Protein AF-A0A820S310-F1 (afdb_monomer)

Sequence (96 aa):
FGEQCLNDQWPPKADRVVPTHVVNLDLPATERWKEISTIYKSEIIDLVDYIKKFVVEISPELQFLISLVDTKLPAMADTLPAPYGDEMKGISQATV

Radius of gyration: 19.07 Å; Cα contacts (8 Å, |Δi|>4): 55; chains: 1; bounding box: 30×52×45 Å

Secondary structure (DSSP, 8-state):
--PPPPP---SPPGGGPPPP----TTS-TTTTTHHHHHHTHHHHHHHHHHHHHHHHHH-GGGHHHHHHHHHHGGGGGGTSPTTHHHHHHHHHHH--

pLDDT: mean 94.06, std 5.96, range [53.94, 98.62]

Solvent-accessible surface area (backbone atoms only — not comparable to full-atom values): 5811 Å² total; per-residue (Å²): 141,79,85,79,88,80,74,84,66,71,79,67,66,79,92,70,68,78,86,86,80,85,69,53,78,90,47,59,46,43,54,38,46,31,66,61,30,50,77,44,25,66,61,53,48,52,50,53,52,48,53,56,49,52,48,36,71,77,37,68,85,46,50,61,55,57,57,45,47,74,67,56,50,62,61,50,36,77,71,45,65,86,57,56,22,43,33,53,50,19,35,49,66,44,51,108

Nearest PDB structures (foldseek):
  5u7z-assembly1_A  TM=8.483E-01  e=1.450E-04  Homo sapiens
  5u81-assembly1_A  TM=8.132E-01  e=6.150E-03  Heterocephalus glaber
  6dy3-assembly1_A  TM=6.824E-01  e=2.308E-02  Caenorhabditis elegans

Organism: NCBI:txid433720

Structure (mmCIF, N/CA/C/O backbone):
data_AF-A0A820S310-F1
#
_entry.id   AF-A0A820S310-F1
#
loop_
_atom_site.group_PDB
_atom_site.id
_atom_site.type_symbol
_atom_site.label_atom_id
_atom_site.label_alt_id
_atom_site.label_comp_id
_atom_site.label_asym_id
_atom_site.label_entity_id
_atom_site.label_seq_id
_atom_site.pdbx_PDB_ins_code
_atom_site.Cartn_x
_atom_site.Cartn_y
_atom_site.Cartn_z
_atom_site.occupancy
_atom_site.B_iso_or_equiv
_atom_site.auth_seq_id
_atom_site.auth_comp_id
_atom_site.auth_asym_id
_atom_site.auth_atom_id
_atom_site.pdbx_PDB_model_num
ATOM 1 N N . PHE A 1 1 ? -3.856 37.659 -16.541 1.00 53.94 1 PHE A N 1
ATOM 2 C CA . PHE A 1 1 ? -3.154 36.399 -16.244 1.00 53.94 1 PHE A CA 1
ATOM 3 C C . PHE A 1 1 ? -3.076 35.590 -17.5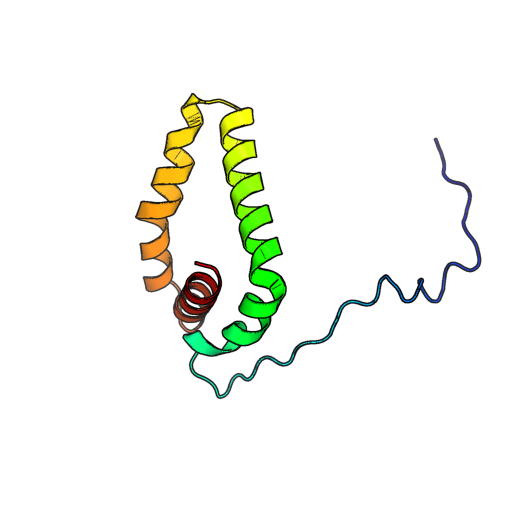20 1.00 53.94 1 PHE A C 1
ATOM 5 O O . PHE A 1 1 ? -4.100 35.405 -18.161 1.00 53.94 1 PHE A O 1
ATOM 12 N N . GLY A 1 2 ? -1.871 35.188 -17.902 1.00 77.94 2 GLY A N 1
ATOM 13 C CA . GLY A 1 2 ? -1.590 34.315 -19.037 1.00 77.94 2 GLY A CA 1
ATOM 14 C C . GLY A 1 2 ? -0.132 33.887 -18.936 1.00 77.94 2 GLY A C 1
ATOM 15 O O . GLY A 1 2 ? 0.705 34.704 -18.546 1.00 77.94 2 GLY A O 1
ATOM 16 N N . GLU A 1 3 ? 0.155 32.616 -19.196 1.00 87.38 3 GLU A N 1
ATOM 17 C CA . GLU A 1 3 ? 1.535 32.147 -19.295 1.00 87.38 3 GLU A CA 1
ATOM 18 C C . GLU A 1 3 ? 2.095 32.452 -20.685 1.00 87.38 3 GLU A C 1
ATOM 20 O O . GLU A 1 3 ? 1.354 32.551 -21.666 1.00 87.38 3 GLU A O 1
ATOM 25 N N . GLN A 1 4 ? 3.412 32.616 -20.769 1.00 90.19 4 GLN A N 1
ATOM 26 C CA . GLN A 1 4 ? 4.091 32.644 -22.058 1.00 90.19 4 GLN A CA 1
ATOM 27 C C . GLN A 1 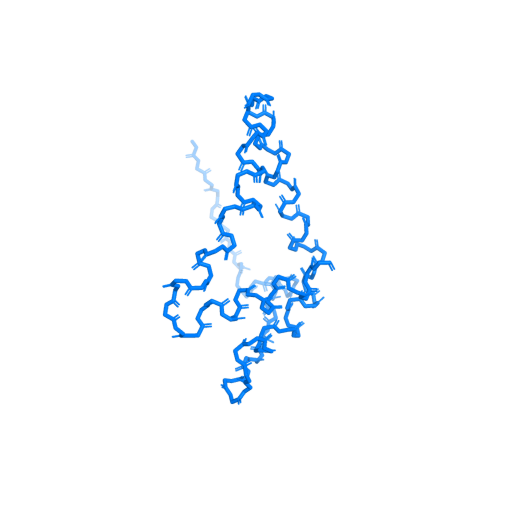4 ? 4.235 31.213 -22.573 1.00 90.19 4 GLN A C 1
ATOM 29 O O . GLN A 1 4 ? 4.595 30.318 -21.810 1.00 90.19 4 GLN A O 1
ATOM 34 N N . CYS A 1 5 ? 3.982 31.003 -23.865 1.00 90.25 5 CYS A N 1
ATOM 35 C CA . CYS A 1 5 ? 4.145 29.692 -24.482 1.00 90.25 5 CYS A CA 1
ATOM 36 C C . CYS A 1 5 ? 5.609 29.242 -24.399 1.00 90.25 5 CYS A C 1
ATOM 38 O O . CYS A 1 5 ? 6.509 29.947 -24.861 1.00 90.25 5 CYS A O 1
ATOM 40 N N . LEU A 1 6 ? 5.834 28.061 -23.821 1.00 91.00 6 LEU A N 1
ATOM 41 C CA . LEU A 1 6 ? 7.150 27.437 -23.750 1.00 91.00 6 LEU A CA 1
ATOM 42 C C . LEU A 1 6 ? 7.376 26.564 -24.987 1.00 91.00 6 LEU A C 1
ATOM 44 O O . LEU A 1 6 ? 6.577 25.678 -25.283 1.00 91.00 6 LEU A O 1
ATOM 48 N N . ASN A 1 7 ? 8.488 26.796 -25.682 1.00 90.81 7 ASN A N 1
ATOM 49 C CA . ASN A 1 7 ? 8.925 25.979 -26.815 1.00 90.81 7 ASN A CA 1
ATOM 50 C C . ASN A 1 7 ? 9.948 24.926 -26.356 1.00 90.81 7 ASN A C 1
ATOM 52 O O . ASN A 1 7 ? 10.525 25.048 -25.272 1.00 90.81 7 ASN A O 1
ATOM 56 N N . ASP A 1 8 ? 10.156 23.887 -27.168 1.00 90.94 8 ASP A N 1
ATOM 57 C CA . ASP A 1 8 ? 11.213 22.875 -26.992 1.00 90.94 8 ASP A CA 1
ATOM 58 C C . ASP A 1 8 ? 11.197 22.131 -25.643 1.00 90.94 8 ASP A C 1
ATOM 60 O O . ASP A 1 8 ? 12.227 21.709 -25.123 1.00 90.94 8 ASP A O 1
ATOM 64 N N . GLN A 1 9 ? 10.012 21.940 -25.057 1.00 90.69 9 GLN A N 1
ATOM 65 C CA . GLN A 1 9 ? 9.851 21.205 -23.793 1.00 90.69 9 GLN A CA 1
ATOM 66 C C . GLN A 1 9 ? 9.820 19.675 -23.971 1.00 90.69 9 GLN A C 1
ATOM 68 O O . GLN A 1 9 ? 9.622 18.945 -22.997 1.00 90.69 9 GLN A O 1
ATOM 73 N N . TRP A 1 10 ? 9.992 19.183 -25.202 1.00 89.81 10 TRP A N 1
ATOM 74 C CA . TRP A 1 10 ? 9.987 17.760 -25.531 1.00 89.81 10 TRP A CA 1
ATOM 75 C C . TRP A 1 10 ? 11.327 17.320 -26.152 1.00 89.81 10 TRP A C 1
ATOM 77 O O . TRP A 1 10 ? 11.782 17.962 -27.100 1.00 89.81 10 TRP A O 1
ATOM 87 N N . PRO A 1 11 ? 11.920 16.197 -25.699 1.00 91.25 11 PRO A N 1
ATOM 88 C CA . PRO A 1 11 ? 11.436 15.335 -24.620 1.00 91.25 11 PRO A CA 1
ATOM 89 C C . PRO A 1 11 ? 11.629 15.970 -23.229 1.00 91.25 11 PRO A C 1
ATOM 91 O O . PRO A 1 11 ? 12.506 16.820 -23.058 1.00 91.25 11 PRO A O 1
ATOM 94 N N . PRO A 1 12 ? 10.831 15.573 -22.220 1.00 89.38 12 PRO A N 1
ATOM 95 C CA . PRO A 1 12 ? 10.998 16.050 -20.858 1.00 89.38 12 PRO A CA 1
ATOM 96 C C . PRO A 1 12 ? 12.387 15.693 -20.336 1.00 89.38 12 PRO A C 1
ATOM 98 O O . PRO A 1 12 ? 13.007 14.717 -20.766 1.00 89.38 12 PRO A O 1
ATOM 101 N N . LYS A 1 13 ? 12.864 16.475 -19.368 1.00 87.56 13 LYS A N 1
ATOM 102 C CA . LYS A 1 13 ? 14.141 16.211 -18.705 1.00 87.56 13 LYS A CA 1
ATOM 103 C C . LYS A 1 13 ? 14.179 14.783 -18.139 1.00 87.56 13 LYS A C 1
ATOM 105 O O . LYS A 1 13 ? 13.192 14.295 -17.588 1.00 87.56 13 LYS A O 1
ATOM 110 N N . ALA A 1 14 ? 15.333 14.131 -18.272 1.00 82.62 14 ALA A N 1
ATOM 111 C CA . ALA A 1 14 ? 15.525 12.727 -17.902 1.00 82.62 14 ALA A CA 1
ATOM 112 C C . ALA A 1 14 ? 15.370 12.447 -16.392 1.00 82.62 14 ALA A C 1
ATOM 114 O O . ALA A 1 14 ? 15.103 11.318 -16.001 1.00 82.62 14 ALA A O 1
ATOM 115 N N . ASP A 1 15 ? 15.487 13.469 -15.544 1.00 86.56 15 ASP A N 1
ATOM 116 C CA . ASP A 1 15 ? 15.244 13.395 -14.097 1.00 86.56 15 ASP A CA 1
ATOM 117 C C . ASP A 1 15 ? 13.757 13.224 -13.731 1.00 86.56 15 ASP A C 1
ATOM 119 O O . ASP A 1 15 ? 13.428 13.019 -12.566 1.00 86.56 15 ASP A O 1
ATOM 123 N N . ARG A 1 16 ? 12.851 13.280 -14.717 1.00 85.31 16 ARG A N 1
ATOM 124 C CA . ARG A 1 16 ? 11.402 13.076 -14.551 1.00 85.31 16 ARG A CA 1
ATOM 125 C C . ARG A 1 16 ? 10.919 11.703 -15.017 1.00 85.31 16 ARG A C 1
ATOM 127 O O . ARG A 1 16 ? 9.716 11.497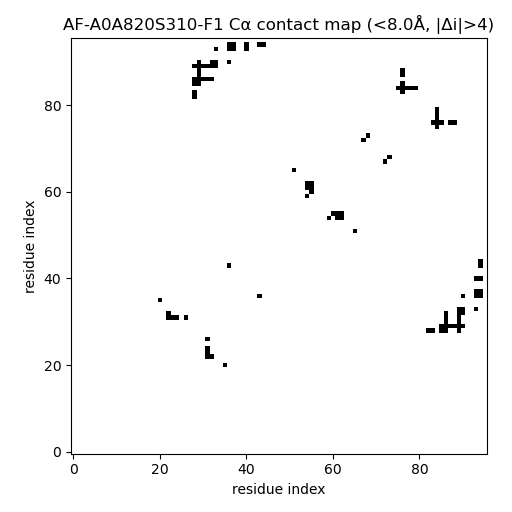 -15.171 1.00 85.31 16 ARG A O 1
ATOM 134 N N . VAL A 1 17 ? 11.837 10.779 -15.295 1.00 91.56 17 VAL A N 1
ATOM 135 C CA . VAL A 1 17 ? 11.480 9.423 -15.721 1.00 91.56 17 VAL A CA 1
ATOM 136 C C . VAL A 1 17 ? 10.897 8.655 -14.536 1.00 91.56 17 VAL A C 1
ATOM 138 O O . VAL A 1 17 ? 11.534 8.519 -13.494 1.00 91.56 17 VAL A O 1
ATOM 141 N N . VAL A 1 18 ? 9.687 8.126 -14.711 1.00 92.44 18 VAL A N 1
ATOM 142 C CA . VAL A 1 18 ? 9.047 7.240 -13.734 1.00 92.44 18 VAL A CA 1
ATOM 143 C C . VAL A 1 18 ? 9.556 5.812 -13.965 1.00 92.44 18 VAL A C 1
ATOM 145 O O . VAL A 1 18 ? 9.473 5.324 -15.098 1.00 92.44 18 VAL A O 1
ATOM 148 N N . PRO A 1 19 ? 10.092 5.129 -12.939 1.00 93.31 19 PRO A N 1
ATOM 149 C CA . PRO A 1 19 ? 10.588 3.768 -13.093 1.00 93.31 19 PRO A CA 1
ATOM 150 C C . PRO A 1 19 ? 9.442 2.797 -13.401 1.00 93.31 19 PRO A C 1
ATOM 152 O O . PRO A 1 19 ? 8.334 2.919 -12.881 1.00 93.31 19 PRO A O 1
ATOM 155 N N . THR A 1 20 ? 9.726 1.815 -14.255 1.00 96.00 20 THR A N 1
ATOM 156 C CA . THR A 1 20 ? 8.809 0.706 -14.541 1.00 96.00 20 THR A CA 1
ATOM 157 C C . THR A 1 20 ? 9.090 -0.439 -13.582 1.00 96.00 20 THR A C 1
ATOM 159 O O . THR A 1 20 ? 10.247 -0.802 -13.385 1.00 96.00 20 THR A O 1
ATOM 162 N N . HIS A 1 21 ? 8.031 -1.030 -13.039 1.00 96.50 21 HIS A N 1
ATOM 163 C CA . HIS A 1 21 ? 8.102 -2.178 -12.140 1.00 96.50 21 HIS A CA 1
ATOM 164 C C . HIS A 1 21 ? 7.299 -3.342 -12.714 1.00 96.50 21 HIS A C 1
ATOM 166 O O . HIS A 1 21 ? 6.299 -3.131 -13.403 1.00 96.50 21 HIS A O 1
ATOM 172 N N . VAL A 1 22 ? 7.726 -4.569 -12.425 1.00 97.44 22 VAL A N 1
ATOM 173 C CA . VAL A 1 22 ? 7.018 -5.784 -12.841 1.00 97.44 22 VAL A CA 1
ATOM 174 C C . VAL A 1 22 ? 6.247 -6.335 -11.652 1.00 97.44 22 VAL A C 1
ATOM 176 O O . VAL A 1 22 ? 6.830 -6.646 -10.620 1.00 97.44 22 VAL A O 1
ATOM 179 N N . VAL A 1 23 ? 4.936 -6.495 -11.814 1.00 97.81 23 VAL A N 1
ATOM 180 C CA . VAL A 1 23 ? 4.075 -7.144 -10.820 1.00 97.81 23 VAL A CA 1
ATOM 181 C C . VAL A 1 23 ? 3.795 -8.564 -11.296 1.00 97.81 23 VAL A C 1
ATOM 183 O O . VAL A 1 23 ? 3.087 -8.766 -12.283 1.00 97.81 23 VAL A O 1
ATOM 186 N N . ASN A 1 24 ? 4.371 -9.555 -10.615 1.00 97.69 24 ASN A N 1
ATOM 187 C CA . ASN A 1 24 ? 4.186 -10.957 -10.979 1.00 97.69 24 ASN A CA 1
ATOM 188 C C . ASN A 1 24 ? 2.855 -11.493 -10.426 1.00 97.69 24 ASN A C 1
ATOM 190 O O . ASN A 1 24 ? 2.734 -11.751 -9.230 1.00 97.69 24 ASN A O 1
ATOM 194 N N . LEU A 1 25 ? 1.866 -11.689 -11.301 1.00 98.19 25 LEU A N 1
ATOM 195 C CA . LEU A 1 25 ? 0.531 -12.162 -10.919 1.00 98.19 25 LEU A CA 1
ATOM 196 C C . LEU A 1 25 ? 0.481 -13.646 -10.524 1.00 98.19 25 LEU A C 1
ATOM 198 O O . LEU A 1 25 ? -0.481 -14.048 -9.864 1.00 98.19 25 LEU A O 1
ATOM 202 N N . ASP A 1 26 ? 1.512 -14.423 -10.869 1.00 98.31 26 ASP A N 1
ATOM 203 C CA . ASP A 1 26 ? 1.632 -15.835 -10.489 1.00 98.31 26 ASP A CA 1
ATOM 204 C C . ASP A 1 26 ? 1.975 -16.003 -8.998 1.00 98.31 26 ASP A C 1
ATOM 206 O O . ASP A 1 26 ? 1.773 -17.076 -8.428 1.00 98.31 26 ASP A O 1
ATOM 210 N N . LEU A 1 27 ? 2.473 -14.945 -8.346 1.00 98.44 27 LEU A N 1
ATOM 211 C CA . LEU A 1 27 ? 2.718 -14.936 -6.906 1.00 98.44 27 LEU A CA 1
ATOM 212 C C . LEU A 1 27 ? 1.408 -14.856 -6.104 1.00 98.44 27 LEU A C 1
ATOM 214 O O . LEU A 1 27 ? 0.414 -14.283 -6.582 1.00 98.44 27 LEU A O 1
ATOM 218 N N . PRO A 1 28 ? 1.414 -15.341 -4.844 1.00 98.38 28 PRO A N 1
ATOM 219 C CA . PRO A 1 28 ? 0.349 -15.050 -3.893 1.00 98.38 28 PRO A CA 1
ATOM 220 C C . PRO A 1 28 ? 0.085 -13.543 -3.815 1.00 98.38 28 PRO A C 1
ATOM 222 O O . PRO A 1 28 ? 1.019 -12.742 -3.819 1.00 98.38 28 PRO A O 1
ATOM 225 N N . ALA A 1 29 ? -1.186 -13.151 -3.703 1.00 98.25 29 ALA A N 1
ATOM 226 C CA . ALA A 1 29 ? -1.612 -11.748 -3.660 1.00 98.25 29 ALA A CA 1
ATOM 227 C C . ALA A 1 29 ? -0.837 -10.909 -2.621 1.00 98.25 29 ALA A C 1
ATOM 229 O O . ALA A 1 29 ? -0.422 -9.789 -2.911 1.00 98.25 29 ALA A O 1
ATOM 230 N N . THR A 1 30 ? -0.538 -11.487 -1.456 1.00 97.94 30 THR A N 1
ATOM 231 C CA . THR A 1 30 ? 0.252 -10.859 -0.384 1.00 97.94 30 THR A CA 1
ATOM 232 C C . THR A 1 30 ? 1.702 -10.533 -0.762 1.00 97.94 30 THR A C 1
ATOM 234 O O . THR A 1 30 ? 2.354 -9.769 -0.058 1.00 97.94 30 THR A O 1
ATOM 237 N N . GLU A 1 31 ? 2.238 -11.109 -1.839 1.00 98.38 31 GLU A N 1
ATOM 238 C CA . GLU A 1 31 ? 3.642 -10.954 -2.243 1.00 98.38 31 GLU A CA 1
ATOM 239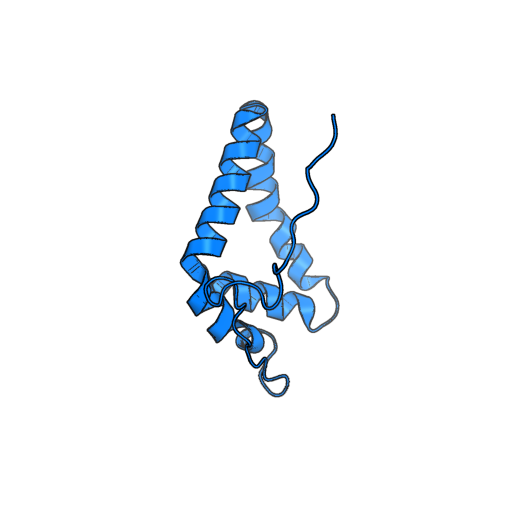 C C . GLU A 1 31 ? 3.830 -10.077 -3.485 1.00 98.38 31 GLU A C 1
ATOM 241 O O . GLU A 1 31 ? 4.918 -9.540 -3.687 1.00 98.38 31 GLU A O 1
ATOM 246 N N . ARG A 1 32 ? 2.777 -9.877 -4.288 1.00 98.62 32 ARG A N 1
ATOM 247 C CA . ARG A 1 32 ? 2.840 -9.194 -5.596 1.00 98.62 32 ARG A CA 1
ATOM 248 C C . ARG A 1 32 ? 3.433 -7.792 -5.537 1.00 98.62 32 ARG A C 1
ATOM 250 O O . ARG A 1 32 ? 4.159 -7.391 -6.440 1.00 98.62 32 ARG A O 1
ATOM 257 N N . TRP A 1 33 ? 3.123 -7.063 -4.469 1.00 98.38 33 TRP A N 1
ATOM 258 C CA . TRP A 1 33 ? 3.539 -5.674 -4.275 1.00 98.38 33 TRP A CA 1
ATOM 259 C C . TRP A 1 33 ? 4.744 -5.524 -3.346 1.00 98.38 33 TRP A C 1
ATOM 261 O O . TRP A 1 33 ? 5.239 -4.415 -3.175 1.00 98.38 33 TRP A O 1
ATOM 271 N N . LYS A 1 34 ? 5.252 -6.618 -2.766 1.00 97.44 34 LYS A N 1
ATOM 272 C CA . LYS A 1 34 ? 6.264 -6.577 -1.701 1.00 97.44 34 LYS A CA 1
ATOM 273 C C . LYS A 1 34 ? 7.539 -5.843 -2.115 1.00 97.44 34 LYS A C 1
ATOM 275 O O . LYS A 1 34 ? 8.050 -5.037 -1.341 1.00 97.44 34 LYS A O 1
ATOM 280 N N . GLU A 1 35 ? 8.048 -6.110 -3.316 1.00 97.00 35 GLU A N 1
ATOM 281 C CA . GLU A 1 35 ? 9.247 -5.447 -3.844 1.00 97.00 35 GLU A CA 1
ATOM 282 C C . GLU A 1 35 ? 9.030 -3.933 -3.973 1.00 97.00 35 GLU A C 1
ATOM 284 O O . GLU A 1 35 ? 9.770 -3.150 -3.379 1.00 97.00 35 GLU A O 1
ATOM 289 N N . ILE A 1 36 ? 7.959 -3.527 -4.660 1.00 97.75 36 ILE A N 1
ATOM 290 C CA . ILE A 1 36 ? 7.612 -2.118 -4.892 1.00 97.75 36 ILE A CA 1
ATOM 291 C C . ILE A 1 36 ? 7.379 -1.390 -3.561 1.00 97.75 36 ILE A C 1
ATOM 293 O O . ILE A 1 36 ? 7.933 -0.317 -3.334 1.00 97.75 36 ILE A O 1
ATOM 297 N N . SER A 1 37 ? 6.608 -1.985 -2.648 1.00 97.94 37 SER A N 1
ATOM 298 C CA . SER A 1 37 ? 6.345 -1.423 -1.319 1.00 97.94 37 SER A CA 1
ATOM 299 C C . SER A 1 37 ? 7.606 -1.291 -0.470 1.00 97.94 37 SER A C 1
ATOM 301 O O . SER A 1 37 ? 7.695 -0.369 0.331 1.00 97.94 37 SER A O 1
ATOM 303 N N . THR A 1 38 ? 8.592 -2.174 -0.652 1.00 97.12 38 THR A N 1
ATOM 304 C CA . THR A 1 38 ? 9.886 -2.068 0.036 1.00 97.12 38 THR A CA 1
ATOM 305 C C . THR A 1 38 ? 10.719 -0.919 -0.532 1.00 97.12 38 THR A C 1
ATOM 307 O O . THR A 1 38 ? 11.322 -0.177 0.240 1.00 97.12 38 THR A O 1
ATOM 310 N N . ILE A 1 39 ? 10.726 -0.742 -1.861 1.00 97.44 39 ILE A N 1
ATOM 311 C CA . ILE A 1 39 ? 11.441 0.354 -2.538 1.00 97.44 39 ILE A CA 1
ATOM 312 C C . ILE A 1 39 ? 10.921 1.719 -2.070 1.00 97.44 39 ILE A C 1
ATOM 314 O O . ILE A 1 39 ? 11.727 2.590 -1.768 1.00 97.44 39 ILE A O 1
ATOM 318 N N . TYR A 1 40 ? 9.599 1.884 -1.974 1.00 97.56 40 TYR A N 1
ATOM 319 C CA . TYR A 1 40 ? 8.949 3.157 -1.619 1.00 97.56 40 TYR A CA 1
ATOM 320 C C . TYR A 1 40 ? 8.474 3.229 -0.166 1.00 97.56 40 TYR A C 1
ATOM 322 O O . TYR A 1 40 ? 7.563 3.991 0.164 1.00 97.56 40 TYR A O 1
ATOM 330 N N . LYS A 1 41 ? 9.043 2.398 0.714 1.00 97.75 41 LYS A N 1
ATOM 331 C CA . LYS A 1 41 ? 8.598 2.289 2.106 1.00 97.75 41 LYS A CA 1
ATOM 332 C C . LYS A 1 41 ? 8.610 3.644 2.813 1.00 97.75 41 LYS A C 1
ATOM 334 O O . LYS A 1 41 ? 7.628 3.991 3.465 1.00 97.75 41 LYS A O 1
ATOM 339 N N . SER A 1 42 ? 9.706 4.391 2.685 1.00 98.00 42 SER A N 1
ATOM 340 C CA . SER A 1 42 ? 9.867 5.712 3.301 1.00 98.00 42 SER A CA 1
ATOM 341 C C . SER A 1 42 ? 8.792 6.689 2.845 1.00 98.00 42 SER A C 1
ATOM 343 O O . SER A 1 42 ? 8.140 7.315 3.667 1.00 98.00 42 SER A O 1
ATOM 345 N N . GLU A 1 43 ? 8.550 6.763 1.543 1.00 97.81 43 GLU A N 1
ATOM 346 C CA . GLU A 1 43 ? 7.622 7.698 0.923 1.00 97.81 43 GLU A CA 1
ATOM 347 C C . GLU A 1 43 ? 6.171 7.379 1.294 1.00 97.81 43 GLU A C 1
ATOM 349 O O . GLU A 1 43 ? 5.368 8.288 1.503 1.00 97.81 43 GLU A O 1
ATOM 354 N N . ILE A 1 44 ? 5.831 6.091 1.416 1.00 98.00 44 ILE A N 1
ATOM 355 C CA . ILE A 1 44 ? 4.516 5.655 1.897 1.00 98.00 44 ILE A CA 1
ATOM 356 C C . ILE A 1 44 ? 4.327 6.048 3.367 1.00 98.00 44 ILE A C 1
ATOM 358 O O . ILE A 1 44 ? 3.278 6.592 3.712 1.00 98.00 44 ILE A O 1
ATOM 362 N N . ILE A 1 45 ? 5.327 5.807 4.223 1.00 97.50 45 ILE A N 1
ATOM 363 C CA . ILE A 1 45 ? 5.279 6.198 5.642 1.00 97.50 45 ILE A CA 1
ATOM 364 C C . ILE A 1 45 ? 5.134 7.717 5.766 1.00 97.50 45 ILE A C 1
ATOM 366 O O . ILE A 1 45 ? 4.231 8.184 6.458 1.00 97.50 45 ILE A O 1
ATOM 370 N N . ASP A 1 46 ? 5.946 8.481 5.037 1.00 97.88 46 ASP A N 1
ATOM 371 C CA . ASP A 1 46 ? 5.914 9.943 5.050 1.00 97.88 46 ASP A CA 1
ATOM 372 C C . ASP A 1 46 ? 4.549 10.485 4.605 1.00 97.88 46 ASP A C 1
ATOM 374 O O . ASP A 1 46 ? 4.020 11.419 5.211 1.00 97.88 46 ASP A O 1
ATOM 378 N N . LEU A 1 47 ? 3.940 9.881 3.578 1.00 97.81 47 LEU A N 1
ATOM 379 C CA . LEU A 1 47 ? 2.605 10.253 3.114 1.00 97.81 47 LEU A CA 1
ATOM 380 C C . LEU A 1 47 ? 1.532 9.964 4.171 1.00 97.81 47 LEU A C 1
ATOM 382 O O . LEU A 1 47 ? 0.674 10.812 4.426 1.00 97.81 47 LEU A O 1
ATOM 386 N N . VAL A 1 48 ? 1.566 8.785 4.797 1.00 96.44 48 VAL A N 1
ATOM 387 C CA . VAL A 1 48 ? 0.615 8.419 5.858 1.00 96.44 48 VAL A CA 1
ATOM 388 C C . VAL A 1 48 ? 0.770 9.349 7.062 1.00 96.44 48 VAL A C 1
ATOM 390 O O . VAL A 1 48 ? -0.228 9.855 7.578 1.00 96.44 48 VAL A O 1
ATOM 393 N N . ASP A 1 49 ? 2.002 9.637 7.474 1.00 96.88 49 ASP A N 1
ATOM 394 C CA . ASP A 1 49 ? 2.300 10.559 8.570 1.00 96.88 49 ASP A CA 1
ATOM 395 C C . ASP A 1 49 ? 1.854 11.985 8.256 1.00 96.88 49 ASP A C 1
ATOM 397 O O . ASP A 1 49 ? 1.306 12.670 9.125 1.00 96.88 49 ASP A O 1
ATOM 401 N N . TYR A 1 50 ? 2.050 12.438 7.017 1.00 97.44 50 TYR A N 1
ATOM 402 C CA . TYR A 1 50 ? 1.560 13.732 6.562 1.00 97.44 50 TYR A CA 1
ATOM 403 C C . TYR A 1 50 ? 0.034 13.813 6.659 1.00 97.44 50 TYR A C 1
ATOM 405 O O . TYR A 1 50 ? -0.487 14.775 7.219 1.00 97.44 50 TYR A O 1
ATOM 413 N N . ILE A 1 51 ? -0.689 12.787 6.198 1.00 96.06 51 ILE A N 1
ATOM 414 C CA . ILE A 1 51 ? -2.156 12.738 6.298 1.00 96.06 51 ILE A CA 1
ATOM 415 C C . ILE A 1 51 ? -2.599 12.761 7.767 1.00 96.06 51 ILE A C 1
ATOM 417 O O . ILE A 1 51 ? -3.507 13.514 8.122 1.00 96.06 51 ILE A O 1
ATOM 421 N N . LYS A 1 52 ? -1.943 11.990 8.644 1.00 95.50 52 LYS A N 1
ATOM 422 C CA . LYS A 1 52 ? -2.235 11.983 10.088 1.00 95.50 52 LYS A CA 1
ATOM 423 C C . LYS A 1 52 ? -2.033 13.367 10.712 1.00 95.50 52 LYS A C 1
ATOM 425 O O . LYS A 1 52 ? -2.895 13.829 11.458 1.00 95.50 52 LYS A O 1
ATOM 430 N N . LYS A 1 53 ? -0.936 14.055 10.381 1.00 96.06 53 LYS A N 1
ATOM 431 C CA . LYS A 1 53 ? -0.664 15.426 10.848 1.00 96.06 53 LYS A CA 1
ATOM 432 C C . LYS A 1 53 ? -1.697 16.415 10.318 1.00 96.06 53 LYS A C 1
ATOM 434 O O . LYS A 1 53 ? -2.264 17.159 11.108 1.00 96.06 53 LYS A O 1
ATOM 439 N N . PHE A 1 54 ? -2.007 16.356 9.025 1.00 96.19 54 PHE A N 1
ATOM 440 C CA . PHE A 1 54 ? -2.991 17.226 8.384 1.00 96.19 54 PHE A CA 1
ATOM 441 C C . PHE A 1 54 ? -4.375 17.132 9.044 1.00 96.19 54 PHE A C 1
ATOM 443 O O . PHE A 1 54 ? -5.018 18.150 9.288 1.00 96.19 54 PHE A O 1
ATOM 450 N N . VAL A 1 55 ? -4.823 15.925 9.406 1.00 95.31 55 VAL A N 1
ATOM 451 C CA . VAL A 1 55 ? -6.094 15.735 10.130 1.00 95.31 55 VAL A CA 1
ATOM 452 C C . VAL A 1 55 ? -6.094 16.470 11.475 1.00 95.31 55 VAL A C 1
ATOM 454 O O . VAL A 1 55 ? -7.080 17.121 11.813 1.00 95.31 55 VAL A O 1
ATOM 457 N N . VAL A 1 56 ? -4.994 16.398 12.227 1.00 93.88 56 VAL A N 1
ATOM 458 C CA . VAL A 1 56 ? -4.860 17.075 13.528 1.00 93.88 56 VAL A CA 1
ATOM 459 C C . VAL A 1 56 ? -4.712 18.592 13.368 1.00 93.88 56 VAL A C 1
ATOM 461 O O . VAL A 1 56 ? -5.202 19.341 14.209 1.00 93.88 56 VAL A O 1
ATOM 464 N N . GLU A 1 57 ? -4.085 19.056 12.284 1.00 95.19 57 GLU A N 1
ATOM 465 C CA . GLU A 1 57 ? -3.966 20.483 11.953 1.00 95.19 57 GLU A CA 1
ATOM 466 C C . GLU A 1 57 ? -5.317 21.131 11.624 1.00 95.19 57 GLU A C 1
ATOM 468 O O . GLU A 1 57 ? -5.522 22.295 11.967 1.00 95.19 57 GLU A O 1
ATOM 473 N N . ILE A 1 58 ? -6.252 20.397 11.002 1.00 94.50 58 ILE A N 1
ATOM 474 C CA . ILE A 1 58 ? -7.624 20.887 10.782 1.00 94.50 58 ILE A CA 1
ATOM 475 C C . ILE A 1 58 ? -8.312 21.152 12.125 1.00 94.50 58 ILE A C 1
ATOM 477 O O . ILE A 1 58 ? -8.950 22.190 12.302 1.00 94.50 58 ILE A O 1
ATOM 481 N N . SER A 1 59 ? -8.233 20.192 13.049 1.00 94.38 59 SER A N 1
ATOM 482 C CA . SER A 1 59 ? -8.816 20.291 14.388 1.00 94.38 59 SER A CA 1
ATOM 483 C C . SER A 1 59 ? -8.282 19.151 15.272 1.00 94.38 59 SER A C 1
ATOM 485 O O . SER A 1 59 ? -8.395 17.981 14.887 1.00 94.38 59 SER A O 1
ATOM 487 N N . PRO A 1 60 ? -7.740 19.439 16.474 1.00 92.56 60 PRO A N 1
ATOM 488 C CA . PRO A 1 60 ? -7.277 18.408 17.408 1.00 92.56 60 PRO A CA 1
ATOM 489 C C . PRO A 1 60 ? -8.364 17.396 17.789 1.00 92.56 60 PRO A C 1
ATOM 491 O O . PRO A 1 60 ? -8.078 16.225 18.038 1.00 92.56 60 PRO A O 1
ATOM 494 N N . GLU A 1 61 ? -9.627 17.823 17.782 1.00 94.50 61 GLU A N 1
ATOM 495 C CA . GLU A 1 61 ? -10.789 16.981 18.047 1.00 94.50 61 GLU A CA 1
ATOM 496 C C . GLU A 1 61 ? -10.963 15.866 17.010 1.00 94.50 61 GLU A C 1
ATOM 498 O O . GLU A 1 61 ? -11.652 14.896 17.301 1.00 94.50 61 GLU A O 1
ATOM 503 N N . LEU A 1 62 ? -10.335 15.948 15.831 1.00 94.56 62 LEU A N 1
ATOM 504 C CA . LEU A 1 62 ? -10.391 14.917 14.789 1.00 94.56 62 LEU A CA 1
ATOM 505 C C . LEU A 1 62 ? -9.382 13.781 14.986 1.00 94.56 62 LEU A C 1
ATOM 507 O O . LEU A 1 62 ? -9.410 12.810 14.230 1.00 94.56 62 LEU A O 1
ATOM 511 N N . GLN A 1 63 ? -8.523 13.835 16.011 1.00 93.31 63 GLN A N 1
ATOM 512 C CA . GLN A 1 63 ? -7.527 12.788 16.270 1.00 93.31 63 GLN A CA 1
ATOM 513 C C . GLN A 1 63 ? -8.151 11.383 16.397 1.00 93.31 63 GLN A C 1
ATOM 515 O O . GLN A 1 63 ? -7.532 10.393 16.003 1.00 93.31 63 GLN A O 1
ATOM 520 N N . PHE A 1 64 ? -9.392 11.273 16.888 1.00 94.12 64 PHE A N 1
ATOM 521 C CA . PHE A 1 64 ? -10.087 9.983 16.982 1.00 94.12 64 PHE A CA 1
ATOM 522 C C . PHE A 1 64 ? -10.357 9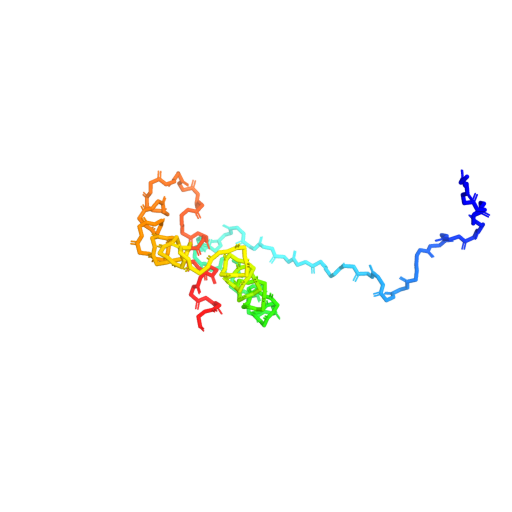.335 15.614 1.00 94.12 64 PHE A C 1
ATOM 524 O O . PHE A 1 64 ? -10.535 8.123 15.546 1.00 94.12 64 PHE A O 1
ATOM 531 N N . LEU A 1 65 ? -10.394 10.103 14.519 1.00 94.56 65 LEU A N 1
ATOM 532 C CA . LEU A 1 65 ? -10.580 9.541 13.180 1.00 94.56 65 LEU A CA 1
ATOM 533 C C . LEU A 1 65 ? -9.390 8.673 12.781 1.00 94.56 65 LEU A C 1
ATOM 535 O O . LEU A 1 65 ? -9.583 7.632 12.161 1.00 94.56 65 LEU A O 1
ATOM 539 N N . ILE A 1 66 ? -8.177 9.052 13.191 1.00 94.81 66 ILE A N 1
ATOM 540 C CA . ILE A 1 66 ? -6.964 8.270 12.933 1.00 94.81 66 ILE A CA 1
ATOM 541 C C . ILE A 1 66 ? -7.057 6.922 13.653 1.00 94.81 66 ILE A C 1
ATOM 543 O O . ILE A 1 66 ? -6.852 5.880 13.038 1.00 94.81 66 ILE A O 1
ATOM 547 N N . SER A 1 67 ? -7.443 6.918 14.934 1.00 93.06 67 SER A N 1
ATOM 548 C CA . SER A 1 67 ? -7.594 5.666 15.686 1.00 93.06 67 SER A CA 1
ATOM 549 C C . SER A 1 67 ? -8.757 4.814 15.173 1.00 93.06 67 SER A C 1
ATOM 551 O O . SER A 1 67 ? -8.668 3.586 15.169 1.00 93.06 67 SER A O 1
ATOM 553 N N . LEU A 1 68 ? -9.840 5.435 14.697 1.00 94.75 68 LEU A N 1
ATOM 554 C CA . LEU A 1 68 ? -10.948 4.728 14.060 1.00 94.75 68 LEU A CA 1
ATOM 555 C C . LEU A 1 68 ? -10.496 4.045 12.763 1.00 94.75 68 LEU A C 1
ATOM 557 O O . LEU A 1 68 ? -10.795 2.867 12.567 1.00 94.75 68 LEU A O 1
ATOM 561 N N . VAL A 1 69 ? -9.751 4.758 11.914 1.00 94.62 69 VAL A N 1
ATOM 562 C CA . VAL A 1 69 ? -9.161 4.224 10.680 1.00 94.62 69 VAL A CA 1
ATOM 563 C C . VAL A 1 69 ? -8.242 3.047 10.995 1.00 94.62 69 VAL A C 1
ATOM 565 O O . VAL A 1 69 ? -8.478 1.960 10.475 1.00 94.62 69 VAL A O 1
ATOM 568 N N . ASP A 1 70 ? -7.283 3.225 11.907 1.00 93.38 70 ASP A N 1
ATOM 569 C CA . ASP A 1 70 ? -6.273 2.212 12.238 1.00 93.38 70 ASP A CA 1
ATOM 570 C C . ASP A 1 70 ? -6.880 0.951 12.893 1.00 93.38 70 ASP A C 1
ATOM 572 O O . ASP A 1 70 ? -6.299 -0.128 12.806 1.00 93.38 70 ASP A O 1
ATOM 576 N N . THR A 1 71 ? -8.054 1.045 13.536 1.00 92.88 71 THR A N 1
ATOM 577 C CA . THR A 1 71 ? -8.654 -0.087 14.277 1.00 92.88 71 THR A CA 1
ATOM 578 C C . THR A 1 71 ? -9.870 -0.726 13.616 1.00 92.88 71 THR A C 1
ATOM 580 O O . THR A 1 71 ? -10.121 -1.911 13.840 1.00 92.88 71 THR A O 1
ATOM 583 N N . LYS A 1 72 ? -10.667 0.023 12.842 1.00 91.19 72 LYS A N 1
ATOM 584 C CA . LYS A 1 72 ? -11.927 -0.481 12.261 1.00 91.19 72 LYS A CA 1
ATOM 585 C C . LYS A 1 72 ? -11.819 -0.805 10.784 1.00 91.19 72 LYS A C 1
ATOM 587 O O . LYS A 1 72 ? -12.393 -1.802 10.353 1.00 91.19 72 LYS A O 1
ATOM 592 N N . LEU A 1 73 ? -11.083 -0.002 10.021 1.00 91.69 73 LEU A N 1
ATOM 593 C CA . LEU A 1 73 ? -10.944 -0.231 8.586 1.00 91.69 73 LEU A CA 1
ATOM 594 C C . LEU A 1 73 ? -10.078 -1.447 8.208 1.00 91.69 73 LEU A C 1
ATOM 596 O O . LEU A 1 73 ? -10.335 -1.977 7.129 1.00 91.69 73 LEU A O 1
ATOM 600 N N . PRO A 1 74 ? -9.161 -1.995 9.042 1.00 93.62 74 PRO A N 1
ATOM 601 C CA . PRO A 1 74 ? -8.466 -3.234 8.687 1.00 93.62 74 PRO A CA 1
ATOM 602 C C . PRO A 1 74 ? -9.418 -4.400 8.396 1.00 93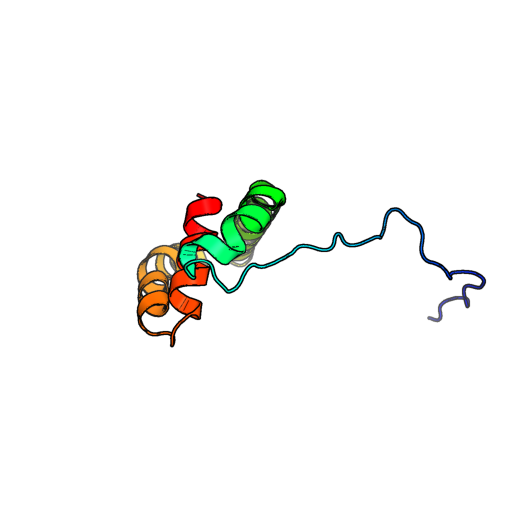.62 74 PRO A C 1
ATOM 604 O O . PRO A 1 74 ? -9.170 -5.169 7.474 1.00 93.62 74 PRO A O 1
ATOM 607 N N . ALA A 1 75 ? -10.551 -4.485 9.103 1.00 92.94 75 ALA A N 1
ATOM 608 C CA . ALA A 1 75 ? -11.559 -5.520 8.866 1.00 92.94 75 ALA A CA 1
ATOM 609 C C . ALA A 1 75 ? -12.217 -5.412 7.478 1.00 92.94 75 ALA A C 1
ATOM 611 O O . ALA A 1 75 ? -12.752 -6.395 6.975 1.00 92.94 75 ALA A O 1
ATOM 612 N N . MET A 1 76 ? -12.169 -4.242 6.827 1.00 90.75 76 MET A N 1
ATOM 613 C CA . MET A 1 76 ? -12.655 -4.101 5.452 1.00 90.75 76 MET A CA 1
ATOM 614 C C . MET A 1 76 ? -11.767 -4.832 4.448 1.00 90.75 76 MET A C 1
ATOM 616 O O . MET A 1 76 ? -12.264 -5.252 3.410 1.00 90.75 76 MET A O 1
ATOM 620 N N . ALA A 1 77 ? -10.480 -5.042 4.744 1.00 93.75 77 ALA A N 1
ATOM 621 C CA . ALA A 1 77 ? -9.625 -5.838 3.869 1.00 93.75 77 ALA A CA 1
ATOM 622 C C . ALA A 1 77 ? -10.155 -7.275 3.725 1.00 93.75 77 ALA A C 1
ATOM 624 O O . ALA A 1 77 ? -10.016 -7.866 2.661 1.00 93.75 77 ALA A O 1
ATOM 625 N N . ASP A 1 78 ? -10.819 -7.812 4.752 1.00 94.25 78 ASP A N 1
ATOM 626 C CA . ASP A 1 78 ? -11.416 -9.152 4.722 1.00 94.25 78 ASP A CA 1
ATOM 627 C C . ASP A 1 78 ? -12.754 -9.211 3.969 1.00 94.25 78 ASP A C 1
ATOM 629 O O . ASP A 1 78 ? -13.223 -10.298 3.637 1.00 94.25 78 ASP A O 1
ATOM 633 N N . THR A 1 79 ? -13.390 -8.064 3.702 1.00 95.19 79 THR A N 1
ATOM 634 C CA . THR A 1 79 ? -14.689 -8.004 3.008 1.00 95.19 79 THR A CA 1
ATOM 635 C C . THR A 1 79 ? -14.563 -7.708 1.519 1.00 95.19 79 THR A C 1
ATOM 637 O O . THR A 1 79 ? -15.527 -7.900 0.773 1.00 95.19 79 THR A O 1
ATOM 640 N N . LEU A 1 80 ? -13.396 -7.245 1.065 1.00 95.81 80 LEU A N 1
ATOM 641 C CA . LEU A 1 80 ? -13.150 -7.004 -0.350 1.00 95.81 80 LEU A CA 1
ATOM 642 C C . LEU A 1 80 ? -13.004 -8.325 -1.117 1.00 95.81 80 LEU A C 1
ATOM 644 O O . LEU A 1 80 ? -12.421 -9.281 -0.603 1.00 95.81 80 LEU A O 1
ATOM 648 N N . PRO A 1 81 ? -13.484 -8.388 -2.372 1.00 97.75 81 PRO A N 1
ATOM 649 C CA . PRO A 1 81 ? -13.266 -9.558 -3.205 1.00 97.75 81 PRO A CA 1
ATOM 650 C C . PRO A 1 81 ? -11.768 -9.794 -3.414 1.00 97.75 81 PRO A C 1
ATOM 652 O O . PRO A 1 81 ? -10.978 -8.853 -3.526 1.00 97.75 81 PRO A O 1
ATOM 655 N N . ALA A 1 82 ? -11.372 -11.061 -3.495 1.00 96.31 82 ALA A N 1
ATOM 656 C CA . ALA A 1 82 ? -10.007 -11.402 -3.864 1.00 96.31 82 ALA A CA 1
ATOM 657 C C . ALA A 1 82 ? -9.660 -10.784 -5.238 1.00 96.31 82 ALA A C 1
ATOM 659 O O . ALA A 1 82 ? -10.515 -10.777 -6.131 1.00 96.31 82 ALA A O 1
ATOM 660 N N . PRO A 1 83 ? -8.424 -10.278 -5.428 1.00 97.25 83 PRO A N 1
ATOM 661 C CA . PRO A 1 83 ? -7.259 -10.395 -4.535 1.00 97.25 83 PRO A CA 1
ATOM 662 C C . PRO A 1 83 ? -7.015 -9.185 -3.608 1.00 97.25 83 PRO A C 1
ATOM 664 O O . PRO A 1 83 ? -6.026 -9.165 -2.879 1.00 97.25 83 PRO A O 1
ATOM 667 N N . TYR A 1 84 ? -7.873 -8.162 -3.638 1.00 97.62 84 TYR A N 1
ATOM 668 C CA . TYR A 1 84 ? -7.531 -6.820 -3.146 1.00 97.62 84 TYR A CA 1
ATOM 669 C C . TYR A 1 84 ? -7.222 -6.763 -1.647 1.00 97.62 84 TYR A C 1
ATOM 671 O O . TYR A 1 84 ? -6.292 -6.076 -1.231 1.00 97.62 84 TYR A O 1
ATOM 679 N N . GLY A 1 85 ? -7.980 -7.507 -0.838 1.00 97.44 85 GLY A N 1
ATOM 680 C CA . GLY A 1 85 ? -7.756 -7.606 0.604 1.00 97.44 85 GLY A CA 1
ATOM 681 C C . GLY A 1 85 ? -6.345 -8.065 0.960 1.00 97.44 85 GLY A C 1
ATOM 682 O O . GLY A 1 85 ? -5.671 -7.461 1.794 1.00 97.44 85 GLY A O 1
ATOM 683 N N . ASP A 1 86 ? -5.884 -9.112 0.285 1.00 98.00 86 ASP A N 1
ATOM 684 C CA . ASP A 1 86 ? -4.583 -9.725 0.528 1.00 98.00 86 ASP A CA 1
ATOM 685 C C . ASP A 1 86 ? -3.436 -8.876 -0.027 1.00 98.00 86 ASP A C 1
ATOM 687 O O . ASP A 1 86 ? -2.394 -8.762 0.617 1.00 98.00 86 ASP A O 1
ATOM 691 N N . GLU A 1 87 ? -3.642 -8.205 -1.164 1.00 98.38 87 GLU A N 1
ATOM 692 C CA . GLU A 1 87 ? -2.676 -7.235 -1.694 1.00 98.38 87 GLU A CA 1
ATOM 693 C C . GLU A 1 87 ? -2.469 -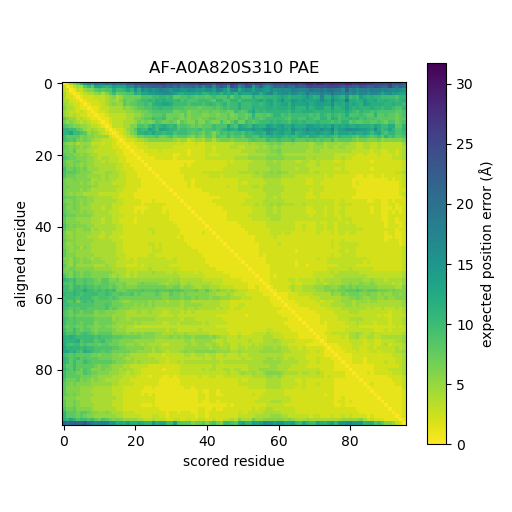6.061 -0.723 1.00 98.38 87 GLU A C 1
ATOM 695 O O . GLU A 1 87 ? -1.327 -5.731 -0.402 1.00 98.38 87 GLU A O 1
ATOM 700 N N . MET A 1 88 ? -3.544 -5.482 -0.171 1.00 97.50 88 MET A N 1
ATOM 701 C CA . MET A 1 88 ? -3.438 -4.404 0.826 1.00 97.50 88 MET A CA 1
ATOM 702 C C . MET A 1 88 ? -2.724 -4.857 2.104 1.00 97.50 88 MET A C 1
ATOM 704 O O . MET A 1 88 ? -1.899 -4.116 2.641 1.00 97.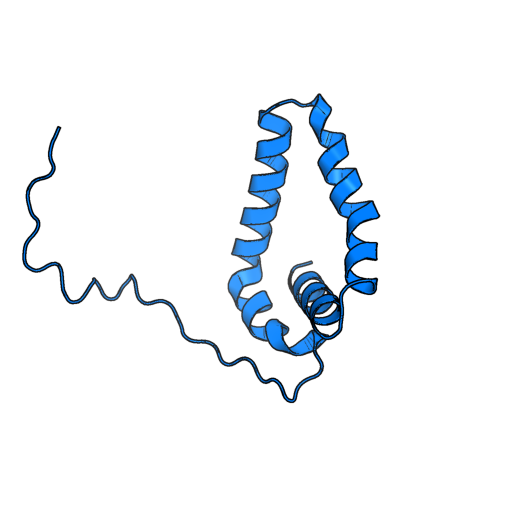50 88 MET A O 1
ATOM 708 N N . LYS A 1 89 ? -3.004 -6.074 2.590 1.00 96.56 89 LYS A N 1
ATOM 709 C CA . LYS A 1 89 ? -2.295 -6.650 3.746 1.00 96.56 89 LYS A CA 1
ATOM 710 C C . LYS A 1 89 ? -0.809 -6.849 3.448 1.00 96.56 89 LYS A C 1
ATOM 712 O O . LYS A 1 89 ? 0.016 -6.537 4.302 1.00 96.56 89 LYS A O 1
ATOM 717 N N . GLY A 1 90 ? -0.471 -7.325 2.249 1.00 97.38 90 GLY A N 1
ATOM 718 C CA . GLY A 1 90 ? 0.910 -7.492 1.796 1.00 97.38 90 GLY A CA 1
ATOM 719 C C . GLY A 1 90 ? 1.682 -6.173 1.751 1.00 97.38 90 GLY A C 1
ATOM 720 O O . GLY A 1 90 ? 2.785 -6.085 2.291 1.00 97.38 90 GLY A O 1
ATOM 721 N N . ILE A 1 91 ? 1.070 -5.125 1.185 1.00 97.94 91 ILE A N 1
ATOM 722 C CA . ILE A 1 91 ? 1.627 -3.762 1.184 1.00 97.94 91 ILE A CA 1
ATOM 723 C C . ILE A 1 91 ? 1.835 -3.286 2.621 1.00 97.94 91 ILE A C 1
ATOM 725 O O . ILE A 1 91 ? 2.946 -2.902 2.973 1.00 97.94 91 ILE A O 1
ATOM 729 N N . SER A 1 92 ? 0.794 -3.379 3.459 1.00 96.12 92 SER A N 1
ATOM 730 C CA . SER A 1 92 ? 0.854 -2.953 4.859 1.00 96.12 92 SER A CA 1
ATOM 731 C C . SER A 1 92 ? 2.024 -3.614 5.587 1.00 96.12 92 SER A C 1
ATOM 7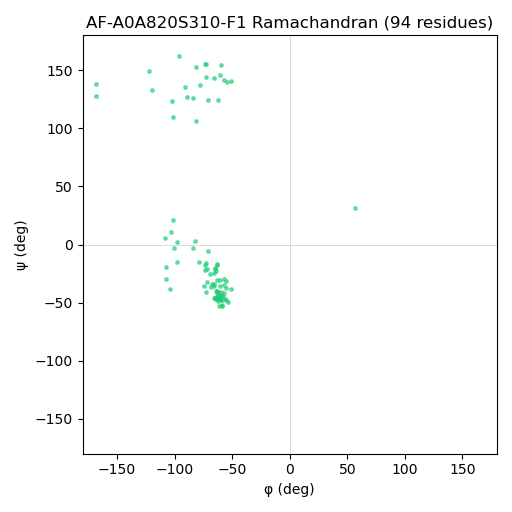33 O O . SER A 1 92 ? 2.830 -2.894 6.162 1.00 96.12 92 SER A O 1
ATOM 735 N N . GLN A 1 93 ? 2.186 -4.940 5.480 1.00 96.44 93 GLN A N 1
ATOM 736 C CA . GLN A 1 93 ? 3.282 -5.702 6.095 1.00 96.44 93 GLN A CA 1
ATOM 737 C C . GLN A 1 93 ? 4.678 -5.280 5.615 1.00 96.44 93 GLN A C 1
ATOM 739 O O . GLN A 1 93 ? 5.625 -5.301 6.400 1.00 96.44 93 GLN A O 1
ATOM 744 N N . ALA A 1 94 ? 4.825 -4.901 4.344 1.00 96.50 94 ALA A N 1
ATOM 745 C CA . ALA A 1 94 ? 6.094 -4.416 3.801 1.00 96.50 94 ALA A CA 1
ATOM 746 C C . ALA A 1 94 ? 6.441 -2.994 4.285 1.00 96.50 94 ALA A C 1
ATOM 748 O O . ALA A 1 94 ? 7.613 -2.612 4.290 1.00 96.50 94 ALA A O 1
ATOM 749 N N . THR A 1 95 ? 5.438 -2.226 4.721 1.00 91.25 95 THR A N 1
ATOM 750 C CA . THR A 1 95 ? 5.574 -0.817 5.119 1.00 91.25 95 THR A CA 1
ATOM 751 C C . THR A 1 95 ? 5.452 -0.555 6.625 1.00 91.25 95 THR A C 1
ATOM 753 O O . THR A 1 95 ? 5.469 0.609 7.012 1.00 91.25 95 THR A O 1
ATOM 756 N N . VAL A 1 96 ? 5.343 -1.591 7.472 1.00 73.12 96 VAL A N 1
ATOM 757 C CA . VAL A 1 96 ? 5.361 -1.454 8.952 1.00 73.12 96 VAL A CA 1
ATOM 758 C C . VAL A 1 96 ? 6.768 -1.250 9.499 1.00 73.12 96 VAL A C 1
ATOM 760 O O . VAL A 1 96 ? 7.734 -1.789 8.902 1.00 73.12 96 VAL A O 1
#

Mean predicted aligned error: 4.66 Å

Foldseek 3Di:
DDDDDDPPCPPPDPVPDDDDDDQDPVDQLLCRCLVVLLVCLVVVVVVLVVVLVVQVVVPVVSNVVVVCCVPPCLVVLVVDPPPRSSNVNSSVVSND

InterPro domains:
  IPR029130 Acid ceramidase, N-terminal [PF15508] (18-79)